Protein AF-A0A1F4KL01-F1 (afdb_monomer_lite)

Foldseek 3Di:
DPPPPPQDADDPVVLVVLVVLLCCLLVLLLVLLVPDPDDPVLSVQLNVLLVQLLVLLQQQLVQVVCVVVVNDDDPVSNVVSVVSNVVSLVSLVVSLVPDPDDPVSSVSNNVSSVSNSVSSSVNSVNVVSVVVVVVVVVVVD

Secondary structure (DSSP, 8-state):
-----------HHHHHHHHHHHHHHHHHHHHHHHHS---HHHHHHHHHHHHHHHHHHHHHHHHHHHHHTT----HHHHHHHHHHHHHHHHHHHHHHHHS---HHHHHHHHHHHHHHHHHHHHHHHHHHHHHHHHHHHHHH-

Sequence (141 aa):
MKSSLSLPNASGAYIAATYVCLGLGALGFLLGLWNAEMQLNEKGYYFTLLAFGLFSAVSLQKCVRDRTEGIPVSGAYYGLCYGAVGLSLLLLTTGLWNATLLLSEKGYYAMSFVLALYSAVTVQKNVRDNKLVSLTRTAEE

pLDDT: mean 92.88, std 10.51, range [41.94, 98.75]

Structure (mmCIF, N/CA/C/O backbone):
data_AF-A0A1F4KL01-F1
#
_entry.id   AF-A0A1F4KL01-F1
#
loop_
_atom_site.group_PDB
_atom_site.id
_atom_site.type_symbol
_atom_site.label_atom_id
_atom_site.label_alt_id
_atom_site.label_comp_id
_atom_site.label_asym_id
_atom_site.label_entity_id
_atom_site.label_seq_id
_atom_site.pdbx_PDB_ins_code
_atom_site.Cartn_x
_atom_site.Cartn_y
_atom_site.Cartn_z
_atom_site.occupancy
_atom_site.B_iso_or_equiv
_atom_site.auth_seq_id
_atom_site.auth_comp_id
_atom_site.auth_asym_id
_atom_site.auth_atom_id
_atom_site.pdbx_PDB_model_num
ATOM 1 N N . MET A 1 1 ? 12.967 -1.560 -40.961 1.00 41.94 1 MET A N 1
ATOM 2 C CA . MET A 1 1 ? 11.593 -1.864 -40.511 1.00 41.94 1 MET A CA 1
ATOM 3 C C . MET A 1 1 ? 11.424 -1.266 -39.115 1.00 41.94 1 MET A C 1
ATOM 5 O O . MET A 1 1 ? 11.817 -1.901 -38.146 1.00 41.94 1 MET A O 1
ATOM 9 N N . LYS A 1 2 ? 10.968 -0.005 -39.004 1.00 47.59 2 LYS A N 1
ATOM 10 C CA . LYS A 1 2 ? 10.591 0.589 -37.708 1.00 47.59 2 LYS A CA 1
ATOM 11 C C . LYS A 1 2 ? 9.320 -0.136 -37.267 1.00 47.59 2 LYS A C 1
ATOM 13 O O . LYS A 1 2 ? 8.237 0.184 -37.739 1.00 47.59 2 LYS A O 1
ATOM 18 N N . SER A 1 3 ? 9.466 -1.181 -36.459 1.00 46.06 3 SER A N 1
ATOM 19 C CA . SER A 1 3 ? 8.331 -1.750 -35.741 1.00 46.06 3 SER A CA 1
ATOM 20 C C . SER A 1 3 ? 7.880 -0.678 -34.758 1.00 46.06 3 SER A C 1
ATOM 22 O O . SER A 1 3 ? 8.516 -0.506 -33.721 1.00 46.06 3 SER A O 1
ATOM 24 N N . SER A 1 4 ? 6.841 0.083 -35.106 1.00 55.59 4 SER A N 1
ATOM 25 C CA . SER A 1 4 ? 6.155 0.986 -34.184 1.00 55.59 4 SER A CA 1
ATOM 26 C C . SER A 1 4 ? 5.490 0.125 -33.112 1.00 55.59 4 SER A C 1
ATOM 28 O O . SER A 1 4 ? 4.324 -0.254 -33.227 1.00 55.59 4 SER A O 1
ATOM 30 N N . LEU A 1 5 ? 6.271 -0.279 -32.112 1.00 60.22 5 LEU A N 1
ATOM 31 C CA . LEU A 1 5 ? 5.772 -0.965 -30.937 1.00 60.22 5 LEU A CA 1
ATOM 32 C C . LEU A 1 5 ? 4.869 0.039 -30.217 1.00 60.22 5 LEU A C 1
ATOM 34 O O . LEU A 1 5 ? 5.354 0.941 -29.538 1.00 60.22 5 LEU A O 1
ATOM 38 N N . SER A 1 6 ? 3.557 -0.064 -30.425 1.00 60.38 6 SER A N 1
ATOM 39 C CA . SER A 1 6 ? 2.578 0.764 -29.731 1.00 60.38 6 SER A CA 1
ATOM 40 C C . SER A 1 6 ? 2.617 0.400 -28.250 1.00 60.38 6 SER A C 1
ATOM 42 O O . SER A 1 6 ? 2.008 -0.585 -27.828 1.00 60.38 6 SER A O 1
ATOM 44 N N . LEU A 1 7 ? 3.386 1.159 -27.469 1.00 64.81 7 LEU A N 1
ATOM 45 C CA . LEU A 1 7 ? 3.418 1.021 -26.020 1.00 64.81 7 LEU A CA 1
ATOM 46 C C . LEU A 1 7 ? 1.995 1.259 -25.488 1.00 64.81 7 LEU A C 1
ATOM 48 O O . LEU A 1 7 ? 1.406 2.299 -25.801 1.00 64.81 7 LEU A O 1
ATOM 52 N N . PRO A 1 8 ? 1.415 0.324 -24.714 1.00 68.56 8 PRO A N 1
ATOM 53 C CA . PRO A 1 8 ? 0.115 0.537 -24.095 1.00 68.56 8 PRO A CA 1
ATOM 54 C C . PRO A 1 8 ? 0.177 1.786 -23.211 1.00 68.56 8 PRO A C 1
ATOM 56 O O . PRO A 1 8 ? 1.001 1.858 -22.303 1.00 68.56 8 PRO A O 1
ATOM 59 N N . ASN A 1 9 ? -0.678 2.772 -23.483 1.00 79.75 9 ASN A N 1
ATOM 60 C CA . ASN A 1 9 ? -0.760 4.004 -22.705 1.00 79.75 9 ASN A CA 1
ATOM 61 C C . ASN A 1 9 ? -2.144 4.109 -22.060 1.00 79.75 9 ASN A C 1
ATOM 63 O O . ASN A 1 9 ? -3.166 3.938 -22.728 1.00 79.75 9 ASN A O 1
ATOM 67 N N . ALA A 1 10 ? -2.176 4.374 -20.757 1.00 87.00 10 ALA A N 1
ATOM 68 C CA . ALA A 1 10 ? -3.420 4.569 -20.036 1.00 87.00 10 ALA A CA 1
ATOM 69 C C . ALA A 1 10 ? -4.065 5.911 -20.415 1.00 87.00 10 ALA A C 1
ATOM 71 O O . ALA A 1 10 ? -3.388 6.921 -20.607 1.00 87.00 10 ALA A O 1
ATOM 72 N N . SER A 1 11 ? -5.397 5.952 -20.482 1.00 91.62 11 SER A N 1
ATOM 73 C CA . SER A 1 11 ? -6.103 7.215 -20.705 1.00 91.62 11 SER A CA 1
ATOM 74 C C . SER A 1 11 ? -5.903 8.168 -19.520 1.00 91.62 11 SER A C 1
ATOM 76 O O . SER A 1 11 ? -5.800 7.740 -18.367 1.00 91.62 11 SER A O 1
ATOM 78 N N . GLY A 1 12 ? -5.914 9.480 -19.780 1.00 92.00 12 GLY A N 1
ATOM 79 C CA . GLY A 1 12 ? -5.828 10.488 -18.715 1.00 92.00 12 GLY A CA 1
ATOM 80 C C . GLY A 1 12 ? -6.921 10.325 -17.651 1.00 92.00 12 GLY A C 1
ATOM 81 O O . GLY A 1 12 ? -6.653 10.483 -16.462 1.00 92.00 12 GLY A O 1
ATOM 82 N N . ALA A 1 13 ? -8.126 9.913 -18.063 1.00 93.94 13 ALA A N 1
ATOM 83 C CA . ALA A 1 13 ? -9.233 9.613 -17.156 1.00 93.94 13 ALA A CA 1
ATOM 84 C C . ALA A 1 13 ? -8.925 8.432 -16.219 1.00 93.94 13 ALA A C 1
ATOM 86 O O . ALA A 1 13 ? -9.184 8.520 -15.021 1.00 93.94 13 ALA A O 1
ATOM 87 N N . TYR A 1 14 ? -8.330 7.350 -16.735 1.00 94.06 14 TYR A N 1
ATOM 88 C CA . TYR A 1 14 ? -7.917 6.214 -15.909 1.00 94.06 14 TYR A CA 1
ATOM 89 C C . TYR A 1 14 ? -6.824 6.612 -14.915 1.00 94.06 14 TYR A C 1
ATOM 91 O O . TYR A 1 14 ? -6.914 6.288 -13.733 1.00 94.06 14 TYR A O 1
ATOM 99 N N . ILE A 1 15 ? -5.817 7.366 -15.368 1.00 95.38 15 ILE A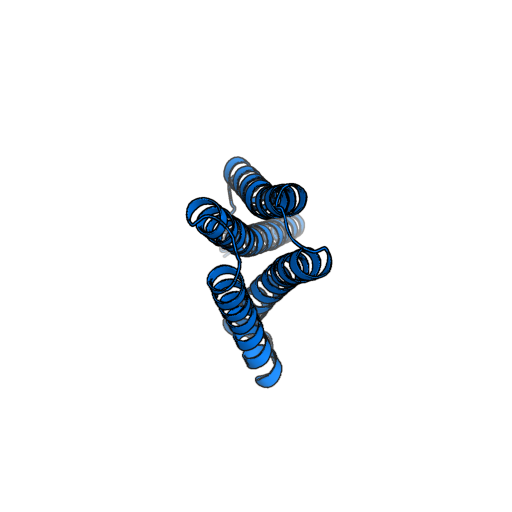 N 1
ATOM 100 C CA . ILE A 1 15 ? -4.742 7.854 -14.497 1.00 95.38 15 ILE A CA 1
ATOM 101 C C . ILE A 1 15 ? -5.336 8.684 -13.352 1.00 95.38 15 ILE A C 1
ATOM 103 O O . ILE A 1 15 ? -5.068 8.388 -12.186 1.00 95.38 15 ILE A O 1
ATOM 107 N N . ALA A 1 16 ? -6.200 9.654 -13.661 1.00 95.88 16 ALA A N 1
ATOM 108 C CA . ALA A 1 16 ? -6.874 10.468 -12.653 1.00 95.88 16 ALA A CA 1
ATOM 109 C C . ALA A 1 16 ? -7.685 9.611 -11.666 1.00 95.88 16 ALA A C 1
ATOM 111 O O . ALA A 1 16 ? -7.533 9.769 -10.454 1.00 95.88 16 ALA A O 1
ATOM 112 N N . ALA A 1 17 ? -8.470 8.651 -12.164 1.00 97.12 17 ALA A N 1
ATOM 113 C CA . ALA A 1 17 ? -9.243 7.740 -11.324 1.00 97.12 17 ALA A CA 1
ATOM 114 C C . ALA A 1 17 ? -8.351 6.949 -10.352 1.00 97.12 17 ALA A C 1
ATOM 116 O O . ALA A 1 17 ? -8.676 6.845 -9.173 1.00 97.12 17 ALA A O 1
ATOM 117 N N . THR A 1 18 ? -7.191 6.455 -10.797 1.00 96.81 18 THR A N 1
ATOM 118 C CA . THR A 1 18 ? -6.279 5.687 -9.927 1.00 96.81 18 THR A CA 1
ATOM 119 C C . THR A 1 18 ? -5.677 6.524 -8.798 1.00 96.81 18 THR A C 1
ATOM 121 O O . THR A 1 18 ? -5.561 6.034 -7.674 1.00 96.81 18 THR A O 1
ATOM 124 N N . TYR A 1 19 ? -5.360 7.798 -9.053 1.00 97.62 19 TYR A N 1
ATOM 125 C CA . TYR A 1 19 ? -4.922 8.725 -8.006 1.00 97.62 19 TYR A CA 1
ATOM 126 C C . TYR A 1 19 ? -6.047 9.058 -7.027 1.00 97.62 19 TYR A C 1
ATOM 128 O O . TYR A 1 19 ? -5.806 9.101 -5.821 1.00 97.62 19 TYR A O 1
ATOM 136 N N . VAL A 1 20 ? -7.276 9.240 -7.521 1.00 98.25 20 VAL A N 1
ATOM 137 C CA . VAL A 1 20 ? -8.453 9.439 -6.665 1.00 98.25 20 VAL A CA 1
ATOM 138 C C . VAL A 1 20 ? -8.682 8.215 -5.781 1.00 98.25 20 VAL A C 1
ATOM 140 O O . VAL A 1 20 ? -8.847 8.374 -4.577 1.00 98.25 20 VAL A O 1
ATOM 143 N N . CYS A 1 21 ? -8.620 6.997 -6.322 1.00 98.25 21 CYS A N 1
ATOM 144 C CA . CYS A 1 21 ? -8.755 5.771 -5.534 1.00 98.25 21 CYS A CA 1
ATOM 145 C C . CYS A 1 21 ? -7.655 5.629 -4.472 1.00 98.25 21 CYS A C 1
ATOM 147 O O . CYS A 1 21 ? -7.958 5.258 -3.338 1.00 98.25 21 CYS A O 1
ATOM 149 N N . LEU A 1 22 ? -6.401 5.971 -4.796 1.00 98.44 22 LEU A N 1
ATOM 150 C CA . LEU A 1 22 ? -5.311 5.993 -3.816 1.00 98.44 22 LEU A CA 1
ATOM 151 C C . LEU A 1 22 ? -5.589 7.008 -2.701 1.00 98.44 22 LEU A C 1
ATOM 153 O O . LEU A 1 22 ? -5.447 6.676 -1.525 1.00 98.44 22 LEU A O 1
ATOM 157 N N . GLY A 1 23 ? -6.022 8.215 -3.071 1.00 98.38 23 GLY A N 1
ATOM 158 C CA . GLY A 1 23 ? -6.416 9.260 -2.132 1.00 98.38 23 GLY A CA 1
ATOM 159 C C . GLY A 1 23 ? -7.565 8.815 -1.231 1.00 98.38 23 GLY A C 1
ATOM 160 O O . GLY A 1 23 ? -7.440 8.896 -0.018 1.00 98.38 23 GLY A O 1
ATOM 161 N N . LEU A 1 24 ? -8.647 8.279 -1.796 1.00 98.44 24 LEU A N 1
ATOM 162 C CA . LEU A 1 24 ? -9.803 7.792 -1.039 1.00 98.44 24 LEU A CA 1
ATOM 163 C C . LEU A 1 24 ? -9.443 6.628 -0.110 1.00 98.44 24 LEU A C 1
ATOM 165 O O . LEU A 1 24 ? -9.891 6.612 1.032 1.00 98.44 24 LEU A O 1
ATOM 169 N N . GLY A 1 25 ? -8.616 5.682 -0.560 1.00 98.44 25 GLY A N 1
ATOM 170 C CA . GLY A 1 25 ? -8.151 4.578 0.279 1.00 98.44 25 GLY A CA 1
ATOM 171 C C . GLY A 1 25 ? -7.287 5.066 1.441 1.00 98.44 25 GLY A C 1
ATOM 172 O O . GLY A 1 25 ? -7.586 4.783 2.598 1.00 98.44 25 GLY A O 1
ATOM 173 N N . ALA A 1 26 ? -6.242 5.845 1.154 1.00 98.50 26 ALA A N 1
ATOM 174 C CA . ALA A 1 26 ? -5.306 6.305 2.176 1.00 98.50 26 ALA A CA 1
ATOM 175 C C . ALA A 1 26 ? -5.928 7.356 3.107 1.00 98.50 26 ALA A C 1
ATOM 177 O O . ALA A 1 26 ? -5.905 7.190 4.323 1.00 98.50 26 ALA A O 1
ATOM 178 N N . LEU A 1 27 ? -6.519 8.421 2.558 1.00 98.38 27 LEU A N 1
ATOM 179 C CA . LEU A 1 27 ? -7.152 9.471 3.359 1.00 98.38 27 LEU A CA 1
ATOM 180 C C . LEU A 1 27 ? -8.387 8.944 4.080 1.00 98.38 27 LEU A C 1
ATOM 182 O O . LEU A 1 27 ? -8.587 9.294 5.234 1.00 98.38 27 LEU A O 1
ATOM 186 N N . GLY A 1 28 ? -9.175 8.066 3.454 1.00 98.19 28 GLY A N 1
ATOM 187 C CA . GLY A 1 28 ? -10.290 7.403 4.124 1.00 98.19 28 GLY A CA 1
ATOM 188 C C . GLY A 1 28 ? -9.818 6.623 5.351 1.00 98.19 28 GLY A C 1
ATOM 189 O O . GLY A 1 28 ? -10.342 6.831 6.447 1.00 98.19 28 GLY A O 1
ATOM 190 N N . PHE A 1 29 ? -8.779 5.799 5.205 1.00 98.44 29 PHE A N 1
ATOM 191 C CA . PHE A 1 29 ? -8.191 5.068 6.328 1.00 98.44 29 PHE A CA 1
ATOM 192 C C . PHE A 1 29 ? -7.735 6.021 7.449 1.00 98.44 29 PHE A C 1
ATOM 194 O O . PHE A 1 29 ? -8.064 5.810 8.615 1.00 98.44 29 PHE A O 1
ATOM 201 N N . LEU A 1 30 ? -7.032 7.106 7.101 1.00 98.31 30 LEU A N 1
ATOM 202 C CA . LEU A 1 30 ? -6.539 8.099 8.065 1.00 98.31 30 LEU A CA 1
ATOM 203 C C . LEU A 1 30 ? -7.663 8.884 8.755 1.00 98.31 30 LEU A C 1
ATOM 205 O O . LEU A 1 30 ? -7.571 9.141 9.952 1.00 98.31 30 LEU A O 1
ATOM 209 N N . LEU A 1 31 ? -8.725 9.243 8.032 1.00 98.00 31 LEU A N 1
ATOM 210 C CA . LEU A 1 31 ? -9.900 9.913 8.595 1.00 98.00 31 LEU A CA 1
ATOM 211 C C . LEU A 1 31 ? -10.650 9.003 9.569 1.00 98.00 31 LEU A C 1
ATOM 213 O O . LEU A 1 31 ? -11.053 9.459 10.637 1.00 98.00 31 LEU A O 1
ATOM 217 N N . GLY A 1 32 ? -10.776 7.712 9.240 1.00 96.12 32 GLY A N 1
ATOM 218 C CA . GLY A 1 32 ? -11.297 6.718 10.177 1.00 96.12 32 GLY A CA 1
ATOM 219 C C . GLY A 1 32 ? -10.471 6.701 11.459 1.00 96.12 32 GLY A C 1
ATOM 220 O O . GLY A 1 32 ? -11.020 6.795 12.554 1.00 96.12 32 GLY A O 1
ATOM 221 N N . LEU A 1 33 ? -9.144 6.680 11.316 1.00 96.31 33 LEU A N 1
ATOM 222 C CA . LEU A 1 33 ? -8.211 6.627 12.439 1.00 96.31 33 LEU A CA 1
ATOM 223 C C . LEU A 1 33 ? -8.255 7.884 13.308 1.00 96.31 33 LEU A C 1
ATOM 225 O O . LEU A 1 33 ? -8.176 7.811 14.536 1.00 96.31 33 LEU A O 1
ATOM 229 N N . TRP A 1 34 ? -8.413 9.044 12.674 1.00 95.94 34 TRP A N 1
ATOM 230 C CA . TRP A 1 34 ? -8.621 10.308 13.364 1.00 95.94 34 TRP A CA 1
ATOM 231 C C . TRP A 1 34 ? -9.877 10.251 14.238 1.00 95.94 34 TRP A C 1
ATOM 233 O O . TRP A 1 34 ? -9.802 10.583 15.421 1.00 95.94 34 TRP A O 1
ATOM 243 N N . ASN A 1 35 ? -10.984 9.745 13.688 1.00 94.19 35 ASN A N 1
ATOM 244 C CA . ASN A 1 35 ? -12.286 9.706 14.352 1.00 94.19 35 ASN A CA 1
ATOM 245 C C . ASN A 1 35 ? -12.456 8.567 15.373 1.00 94.19 35 ASN A C 1
ATOM 247 O O . ASN A 1 35 ? -13.272 8.686 16.278 1.00 94.19 35 ASN A O 1
ATOM 251 N N . ALA A 1 36 ? -11.717 7.464 15.243 1.00 93.25 36 ALA A N 1
ATOM 252 C CA . ALA A 1 36 ? -11.907 6.298 16.099 1.00 93.25 36 ALA A CA 1
ATOM 253 C C . ALA A 1 36 ? -11.552 6.573 17.570 1.00 93.25 36 ALA A C 1
ATOM 255 O O . ALA A 1 36 ? -10.526 7.195 17.876 1.00 93.25 36 ALA A O 1
ATOM 256 N N . GLU A 1 37 ? -12.364 6.039 18.482 1.00 92.75 37 GLU A N 1
ATOM 257 C CA . GLU A 1 37 ? -12.096 6.022 19.922 1.00 92.75 37 GLU A CA 1
ATOM 258 C C . GLU A 1 37 ? -11.072 4.927 20.252 1.00 92.75 37 GLU A C 1
ATOM 260 O O . GLU A 1 37 ? -11.397 3.828 20.688 1.00 92.75 37 GLU A O 1
ATOM 265 N N . MET A 1 38 ? -9.802 5.227 19.985 1.00 93.94 38 MET A N 1
ATOM 266 C CA . MET A 1 38 ? -8.659 4.351 20.246 1.00 93.94 38 MET A CA 1
ATOM 267 C C . MET A 1 38 ? -7.561 5.106 20.981 1.00 93.94 38 MET A C 1
ATOM 269 O O . MET A 1 38 ? -7.406 6.322 20.814 1.00 93.94 38 MET A O 1
ATOM 273 N N . GLN A 1 39 ? -6.732 4.371 21.720 1.00 94.88 39 GLN A N 1
ATOM 274 C CA . GLN A 1 39 ? -5.507 4.933 22.274 1.00 94.88 39 GLN A CA 1
ATOM 275 C C . GLN A 1 39 ? -4.545 5.379 21.159 1.00 94.88 39 GLN A C 1
ATOM 277 O O . GLN A 1 39 ? -4.532 4.847 20.047 1.00 94.88 39 GLN A O 1
ATOM 282 N N . LEU A 1 40 ? -3.703 6.375 21.449 1.00 94.62 40 LEU A N 1
ATOM 283 C CA . LEU A 1 40 ? -2.812 6.967 20.446 1.00 94.62 40 LEU A CA 1
ATOM 284 C C . LEU A 1 40 ? -1.791 5.964 19.879 1.00 94.62 40 LEU A C 1
ATOM 286 O O . LEU A 1 40 ? -1.455 6.024 18.699 1.00 94.62 40 LEU A O 1
ATOM 290 N N . ASN A 1 41 ? -1.318 5.027 20.700 1.00 95.50 41 ASN A N 1
ATOM 291 C CA . ASN A 1 41 ? -0.444 3.926 20.284 1.00 95.50 41 ASN A CA 1
ATOM 292 C C . ASN A 1 41 ? -1.143 2.962 19.305 1.00 95.50 41 ASN A C 1
ATOM 294 O O . ASN A 1 41 ? -0.519 2.542 18.333 1.00 95.50 41 ASN A O 1
ATOM 298 N N . GLU A 1 42 ? -2.426 2.653 19.509 1.00 95.06 42 GLU A N 1
ATOM 299 C CA . GLU A 1 42 ? -3.223 1.832 18.588 1.00 95.06 42 GLU A CA 1
ATOM 300 C C . GLU A 1 42 ? -3.422 2.545 17.247 1.00 95.06 42 GLU A C 1
ATOM 302 O O . GLU A 1 42 ? -3.211 1.953 16.187 1.00 95.06 42 GLU A O 1
ATOM 307 N N . LYS A 1 43 ? -3.717 3.851 17.272 1.00 96.69 43 LYS A N 1
ATOM 308 C CA . LYS A 1 43 ? -3.741 4.670 16.049 1.00 96.69 43 LYS A CA 1
ATOM 309 C C . LYS A 1 43 ? -2.380 4.641 15.347 1.00 96.69 43 LYS A C 1
ATOM 311 O O . LYS A 1 43 ? -2.299 4.394 14.147 1.00 96.69 43 LYS A O 1
ATOM 316 N N . GLY A 1 44 ? -1.291 4.815 16.093 1.00 97.50 44 GLY A N 1
ATOM 317 C CA . GLY A 1 44 ? 0.070 4.725 15.559 1.00 97.50 44 GLY A CA 1
ATOM 318 C C . GLY A 1 44 ? 0.372 3.374 14.900 1.00 97.50 44 GLY A C 1
ATOM 319 O O . GLY A 1 44 ? 0.991 3.335 13.833 1.00 97.50 44 GLY A O 1
ATOM 320 N N . TYR A 1 45 ? -0.114 2.276 15.480 1.00 97.81 45 TYR A N 1
ATOM 321 C CA . TYR A 1 45 ? 0.012 0.931 14.920 1.00 97.81 45 TYR A CA 1
ATOM 322 C C . TYR A 1 45 ? -0.657 0.822 13.543 1.00 97.81 45 TYR A C 1
ATOM 324 O O . TYR A 1 45 ? 0.009 0.478 12.566 1.00 97.81 45 TYR A O 1
ATOM 332 N N . TYR A 1 46 ? -1.934 1.192 13.421 1.00 98.19 46 TYR A N 1
ATOM 333 C CA . TYR A 1 46 ? -2.654 1.118 12.143 1.00 98.19 46 TYR A CA 1
ATOM 334 C C . TYR A 1 46 ? -2.103 2.075 11.084 1.00 98.19 46 TYR A C 1
ATOM 336 O O . TYR A 1 46 ? -2.012 1.710 9.912 1.00 98.19 46 TYR A O 1
ATOM 344 N N . PHE A 1 47 ? -1.686 3.278 11.486 1.00 98.38 47 PHE A N 1
ATOM 345 C CA . PHE A 1 47 ? -0.992 4.210 10.598 1.00 98.38 47 PHE A CA 1
ATOM 346 C C . PHE A 1 47 ? 0.294 3.593 10.035 1.00 98.38 47 PHE A C 1
ATOM 348 O O . PHE A 1 47 ? 0.535 3.630 8.826 1.00 98.38 47 PHE A O 1
ATOM 355 N N . THR A 1 48 ? 1.098 2.981 10.907 1.00 98.50 48 THR A N 1
ATOM 356 C CA . THR A 1 48 ? 2.345 2.318 10.512 1.00 98.50 48 THR A CA 1
ATOM 357 C C . THR A 1 48 ? 2.065 1.165 9.558 1.00 98.50 48 THR A C 1
ATOM 359 O O . THR A 1 48 ? 2.772 1.022 8.563 1.00 98.50 48 THR A O 1
ATOM 362 N N . LEU A 1 49 ? 1.008 0.383 9.799 1.00 98.50 49 LEU A N 1
ATOM 363 C CA . LEU A 1 49 ? 0.593 -0.673 8.878 1.00 98.50 49 LEU A CA 1
ATOM 364 C C . LEU A 1 49 ? 0.203 -0.127 7.507 1.00 98.50 49 LEU A C 1
ATOM 366 O O . LEU A 1 49 ? 0.621 -0.709 6.509 1.00 98.50 49 LEU A O 1
ATOM 370 N N . LEU A 1 50 ? -0.545 0.981 7.430 1.00 98.75 50 LEU A N 1
ATOM 371 C CA . LEU A 1 50 ? -0.886 1.622 6.155 1.00 98.75 50 LEU A CA 1
ATOM 372 C C . LEU A 1 50 ? 0.377 2.031 5.389 1.00 98.75 50 LEU A C 1
ATOM 374 O O . LEU A 1 50 ? 0.544 1.659 4.227 1.00 98.75 50 LEU A O 1
ATOM 378 N N . ALA A 1 51 ? 1.289 2.751 6.044 1.00 98.62 51 ALA A N 1
ATOM 379 C CA . ALA A 1 51 ? 2.534 3.202 5.426 1.00 98.62 51 ALA A CA 1
ATOM 380 C C . ALA A 1 51 ? 3.420 2.022 4.982 1.00 98.62 51 ALA A C 1
ATOM 382 O O . ALA A 1 51 ? 3.915 1.995 3.852 1.00 98.62 51 ALA A O 1
ATOM 383 N N . PHE A 1 52 ? 3.577 1.019 5.847 1.00 98.69 52 PHE A N 1
ATOM 384 C CA . PHE A 1 52 ? 4.360 -0.182 5.571 1.00 98.69 52 PHE A CA 1
ATOM 385 C C . PHE A 1 52 ? 3.743 -1.036 4.456 1.00 98.69 52 PHE A C 1
ATOM 387 O O . PHE A 1 52 ? 4.457 -1.514 3.571 1.00 98.69 52 PHE A O 1
ATOM 394 N N . GLY A 1 53 ? 2.418 -1.188 4.446 1.00 98.50 53 GLY A N 1
ATOM 395 C CA . GLY A 1 53 ? 1.674 -1.873 3.393 1.00 98.50 53 GLY A CA 1
ATOM 396 C C . GLY A 1 53 ? 1.869 -1.198 2.036 1.00 98.50 53 GLY A C 1
ATOM 397 O O . GLY A 1 53 ? 2.237 -1.858 1.068 1.00 98.50 53 GLY A O 1
ATOM 398 N N . LEU A 1 54 ? 1.705 0.128 1.966 1.00 98.62 54 LEU A N 1
ATOM 399 C CA . LEU A 1 54 ? 1.906 0.897 0.732 1.00 98.62 54 LEU A CA 1
ATOM 400 C C . LEU A 1 54 ? 3.337 0.753 0.203 1.00 98.62 54 LEU A C 1
ATOM 402 O O . LEU A 1 54 ? 3.543 0.452 -0.975 1.00 98.62 54 LEU A O 1
ATOM 406 N N . PHE A 1 55 ? 4.328 0.918 1.082 1.00 98.31 55 PHE A N 1
ATOM 407 C CA . PHE A 1 55 ? 5.736 0.767 0.728 1.00 98.31 55 PHE A CA 1
ATOM 408 C C . PHE A 1 55 ? 6.051 -0.645 0.216 1.00 98.31 55 PHE A C 1
ATOM 410 O O . PHE A 1 55 ? 6.686 -0.806 -0.833 1.00 98.31 55 PHE A O 1
ATOM 417 N N . SER A 1 56 ? 5.602 -1.672 0.938 1.00 98.19 56 SER A N 1
ATOM 418 C CA . SER A 1 56 ? 5.887 -3.067 0.602 1.00 98.19 56 SER A CA 1
ATOM 419 C C . SER A 1 56 ? 5.179 -3.512 -0.678 1.00 98.19 56 SER A C 1
ATOM 421 O O . SER A 1 56 ? 5.812 -4.162 -1.507 1.00 98.19 56 SER A O 1
ATOM 423 N N . ALA A 1 57 ? 3.929 -3.100 -0.909 1.00 98.19 57 ALA A N 1
ATOM 424 C CA . ALA A 1 57 ? 3.180 -3.426 -2.125 1.00 98.19 57 ALA A CA 1
ATOM 425 C C . ALA A 1 57 ? 3.845 -2.843 -3.382 1.00 98.19 57 ALA A C 1
ATOM 427 O O . ALA A 1 57 ? 4.032 -3.541 -4.382 1.00 98.19 57 ALA A O 1
ATOM 428 N N . VAL A 1 58 ? 4.271 -1.579 -3.314 1.00 97.94 58 VAL A N 1
ATOM 429 C CA . VAL A 1 58 ? 5.019 -0.919 -4.393 1.00 97.94 58 VAL A CA 1
ATOM 430 C C . VAL A 1 58 ? 6.375 -1.590 -4.621 1.00 97.94 58 VAL A C 1
ATOM 432 O O . VAL A 1 58 ? 6.748 -1.854 -5.767 1.00 97.94 58 VAL A O 1
ATOM 435 N N . SER A 1 59 ? 7.102 -1.891 -3.543 1.00 97.44 59 SER A N 1
ATOM 436 C CA . SER A 1 59 ? 8.411 -2.552 -3.617 1.00 97.44 59 SER A CA 1
ATOM 437 C C . SER A 1 59 ? 8.298 -3.940 -4.242 1.00 97.44 59 SER A C 1
ATOM 439 O O . SER A 1 59 ? 9.054 -4.275 -5.152 1.00 97.44 59 SER A O 1
ATOM 441 N N . LEU A 1 60 ? 7.297 -4.719 -3.828 1.00 97.81 60 LEU A N 1
ATOM 442 C CA . LEU A 1 60 ? 7.013 -6.034 -4.382 1.00 97.81 60 LEU A CA 1
ATOM 443 C C . LEU A 1 60 ? 6.690 -5.958 -5.875 1.00 97.81 60 LEU A C 1
ATOM 445 O O . LEU A 1 60 ? 7.271 -6.706 -6.662 1.00 97.81 60 LEU A O 1
ATOM 449 N N . GLN A 1 61 ? 5.814 -5.033 -6.276 1.00 96.81 61 GLN A N 1
ATOM 450 C CA . GLN A 1 61 ? 5.486 -4.838 -7.686 1.00 96.81 61 GLN A CA 1
ATOM 451 C C . GLN A 1 61 ? 6.737 -4.523 -8.513 1.00 96.81 61 GLN A C 1
ATOM 453 O O . GLN A 1 61 ? 6.884 -5.053 -9.618 1.00 96.81 61 GLN A O 1
ATOM 458 N N . LYS A 1 62 ? 7.629 -3.673 -7.991 1.00 95.62 62 LYS A N 1
ATOM 459 C CA . LYS A 1 62 ? 8.891 -3.345 -8.655 1.00 95.62 62 LYS A CA 1
ATOM 460 C C . LYS A 1 62 ? 9.785 -4.578 -8.772 1.00 95.62 62 LYS A C 1
ATOM 462 O O . LYS A 1 62 ? 10.212 -4.894 -9.871 1.00 95.62 62 LYS A O 1
ATOM 467 N N . CYS A 1 63 ? 9.981 -5.333 -7.695 1.00 96.12 63 CYS A N 1
ATOM 468 C CA . CYS A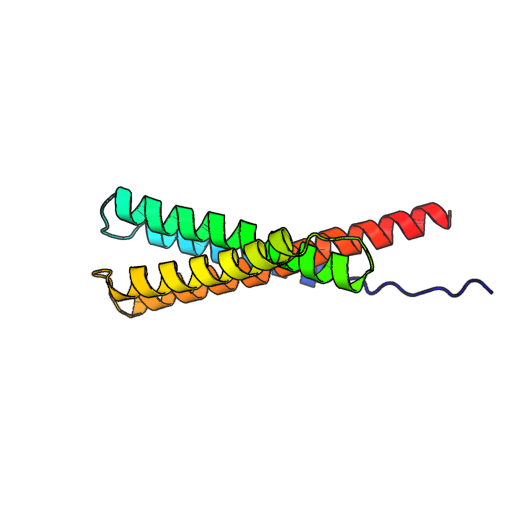 1 63 ? 10.794 -6.552 -7.702 1.00 96.12 63 CYS A CA 1
ATOM 469 C C . CYS A 1 63 ? 10.295 -7.622 -8.676 1.00 96.12 63 CYS A C 1
ATOM 471 O O . CYS A 1 63 ? 11.093 -8.218 -9.399 1.00 96.12 63 CYS A O 1
ATOM 473 N N . VAL A 1 64 ? 8.986 -7.891 -8.680 1.00 96.31 64 VAL A N 1
ATOM 474 C CA . VAL A 1 64 ? 8.371 -8.869 -9.592 1.00 96.31 64 VAL A CA 1
ATOM 475 C C . VAL A 1 64 ? 8.574 -8.425 -11.035 1.00 96.31 64 VAL A C 1
ATOM 477 O O . VAL A 1 64 ? 9.029 -9.215 -11.857 1.00 96.31 64 VAL A O 1
ATOM 480 N N . ARG A 1 65 ? 8.305 -7.148 -11.322 1.00 95.12 65 ARG A N 1
ATOM 481 C CA . ARG A 1 65 ? 8.514 -6.558 -12.645 1.00 95.12 65 ARG A CA 1
ATOM 482 C C . ARG A 1 65 ? 9.970 -6.669 -13.094 1.00 95.12 65 ARG A C 1
ATOM 484 O O . ARG A 1 65 ? 10.225 -7.165 -14.184 1.00 95.12 65 ARG A O 1
ATOM 491 N N . ASP A 1 66 ? 10.905 -6.225 -12.260 1.00 95.19 66 ASP A N 1
ATOM 492 C CA . ASP A 1 66 ? 12.335 -6.213 -12.570 1.00 95.19 66 ASP A CA 1
ATOM 493 C C . ASP A 1 66 ? 12.799 -7.624 -12.955 1.00 95.19 66 ASP A C 1
ATOM 495 O O . ASP A 1 66 ? 13.440 -7.798 -13.986 1.00 95.19 66 ASP A O 1
ATOM 499 N N . ARG A 1 67 ? 12.349 -8.657 -12.229 1.00 94.06 67 ARG A N 1
ATOM 500 C CA . ARG A 1 67 ? 12.607 -10.056 -12.602 1.00 94.06 67 ARG A CA 1
ATOM 501 C C . ARG A 1 67 ? 11.997 -10.459 -13.941 1.00 94.06 67 ARG A C 1
ATOM 503 O O . ARG A 1 67 ? 12.666 -11.139 -14.712 1.00 94.06 67 ARG A O 1
ATOM 510 N N . THR A 1 68 ? 10.754 -10.065 -14.223 1.00 93.00 68 THR A N 1
ATOM 511 C CA . THR A 1 68 ? 10.108 -10.374 -15.514 1.00 93.00 68 THR A CA 1
ATOM 512 C C . THR A 1 68 ? 10.763 -9.656 -16.694 1.00 93.00 68 THR A C 1
ATOM 514 O O . THR A 1 68 ? 10.740 -10.173 -17.804 1.00 93.00 68 THR A O 1
ATOM 517 N N . GLU A 1 69 ? 11.377 -8.496 -16.455 1.00 92.56 69 GLU A N 1
ATOM 518 C CA . GLU A 1 69 ? 12.127 -7.720 -17.450 1.00 92.56 69 GLU A CA 1
ATOM 519 C C . GLU A 1 69 ? 13.617 -8.131 -17.522 1.00 92.56 69 GLU A C 1
ATOM 521 O O . GLU A 1 69 ? 14.383 -7.534 -18.273 1.00 92.56 69 GLU A O 1
ATOM 526 N N . GLY A 1 70 ? 14.054 -9.140 -16.754 1.00 93.25 70 GLY A N 1
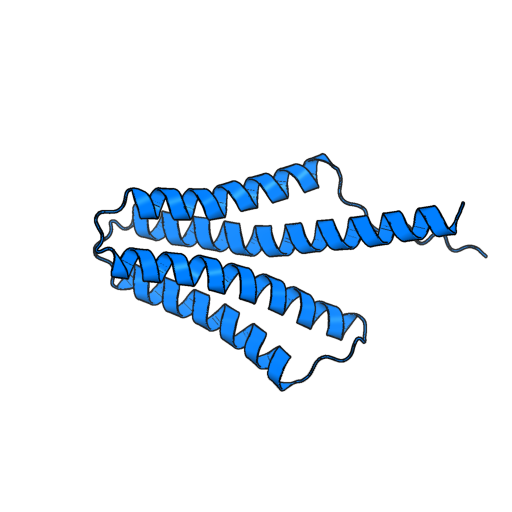ATOM 527 C CA . GLY A 1 70 ? 15.441 -9.625 -16.747 1.00 93.25 70 GLY A CA 1
ATOM 528 C C . GLY A 1 70 ? 16.436 -8.747 -15.973 1.00 93.25 70 GLY A C 1
ATOM 529 O O . GLY A 1 70 ? 17.643 -8.975 -16.045 1.00 93.25 70 GLY A O 1
ATOM 530 N N . ILE A 1 71 ? 15.956 -7.763 -15.210 1.00 95.25 71 ILE A N 1
ATOM 531 C CA . ILE A 1 71 ? 16.773 -6.924 -14.328 1.00 95.25 71 ILE A CA 1
ATOM 532 C C . ILE A 1 71 ? 17.124 -7.737 -13.066 1.00 95.25 71 ILE A C 1
ATOM 534 O O . ILE A 1 71 ? 16.234 -8.321 -12.436 1.00 95.25 71 ILE A O 1
ATOM 538 N N . PRO A 1 72 ? 18.406 -7.800 -12.659 1.00 93.88 72 PRO A N 1
ATOM 539 C CA . PRO A 1 72 ? 18.824 -8.623 -11.531 1.00 93.88 72 PRO A CA 1
ATOM 540 C C . PRO A 1 72 ? 18.221 -8.132 -10.206 1.00 93.88 72 PRO A C 1
ATOM 542 O O . PRO A 1 72 ? 18.440 -7.000 -9.781 1.00 93.88 72 PRO A O 1
ATOM 545 N N . VAL A 1 73 ? 17.510 -9.028 -9.512 1.00 95.62 73 VAL A N 1
ATOM 546 C CA . VAL A 1 73 ? 16.949 -8.803 -8.169 1.00 95.62 73 VAL A CA 1
ATOM 547 C C . VAL A 1 73 ? 17.369 -9.940 -7.242 1.00 95.62 73 VAL A C 1
ATOM 549 O O . VAL A 1 73 ? 17.034 -11.105 -7.486 1.00 95.62 73 VAL A O 1
ATOM 552 N N . SER A 1 74 ? 18.041 -9.599 -6.138 1.00 96.25 74 SER A N 1
ATOM 553 C CA . SER A 1 74 ? 18.465 -10.569 -5.120 1.00 96.25 74 SER A CA 1
ATOM 554 C C . SER A 1 74 ? 17.298 -11.432 -4.621 1.00 96.25 74 SER A C 1
ATOM 556 O O . SER A 1 74 ? 16.209 -10.928 -4.334 1.00 96.25 74 SER A O 1
ATOM 558 N N . GLY A 1 75 ? 17.540 -12.741 -4.480 1.00 94.75 75 GLY A N 1
ATOM 559 C CA . GLY A 1 75 ? 16.585 -13.694 -3.903 1.00 94.75 75 GLY A CA 1
ATOM 560 C C . GLY A 1 75 ? 16.090 -13.284 -2.520 1.00 94.75 75 GLY A C 1
ATOM 561 O O . GLY A 1 75 ? 14.889 -13.333 -2.263 1.00 94.75 75 GLY A O 1
ATOM 562 N N . ALA A 1 76 ? 16.998 -12.795 -1.673 1.00 96.25 76 ALA A N 1
ATOM 563 C CA . ALA A 1 76 ? 16.667 -12.343 -0.327 1.00 96.25 76 ALA A CA 1
ATOM 564 C C . ALA A 1 76 ? 15.703 -11.146 -0.349 1.00 96.25 76 ALA A C 1
ATOM 566 O O . ALA A 1 76 ? 14.683 -11.165 0.334 1.00 96.25 76 ALA A O 1
ATOM 567 N N . TYR A 1 77 ? 15.970 -10.133 -1.180 1.00 95.75 77 TYR A N 1
ATOM 568 C CA . TYR A 1 77 ? 15.108 -8.949 -1.269 1.00 95.75 77 TYR A CA 1
ATOM 569 C C . TYR A 1 77 ? 13.724 -9.270 -1.850 1.00 95.75 77 TYR A C 1
ATOM 571 O O . TYR A 1 77 ? 12.712 -8.772 -1.357 1.00 95.75 77 TYR A O 1
ATOM 579 N N . TYR A 1 78 ? 13.665 -10.157 -2.847 1.00 95.44 78 TYR A N 1
ATOM 580 C CA . TYR A 1 78 ? 12.403 -10.659 -3.390 1.00 95.44 78 TYR A CA 1
ATOM 581 C C . TYR A 1 78 ? 11.554 -11.346 -2.310 1.00 95.44 78 TYR A C 1
ATOM 583 O O . TYR A 1 78 ? 10.376 -11.023 -2.157 1.00 95.44 78 TYR A O 1
ATOM 591 N N . GLY A 1 79 ? 12.167 -12.232 -1.515 1.00 97.19 79 GLY A N 1
ATOM 592 C CA . GLY A 1 79 ? 11.509 -12.876 -0.376 1.00 97.19 79 GLY A CA 1
ATOM 593 C C . GLY A 1 79 ? 11.039 -11.875 0.682 1.00 97.19 79 GLY A C 1
ATOM 594 O O . GLY A 1 79 ? 9.902 -11.963 1.140 1.00 97.19 79 GLY A O 1
ATOM 595 N N . LEU A 1 80 ? 11.865 -10.874 1.010 1.00 97.56 80 LEU A N 1
ATOM 596 C CA . LEU A 1 80 ? 11.508 -9.813 1.957 1.00 97.56 80 LEU A CA 1
ATOM 597 C C . LEU A 1 80 ? 10.307 -8.988 1.490 1.00 97.56 80 LEU A C 1
ATOM 599 O O . LEU A 1 80 ? 9.453 -8.663 2.305 1.00 97.56 80 LEU A O 1
ATOM 603 N N . CYS A 1 81 ? 10.203 -8.674 0.198 1.00 97.50 81 CYS A N 1
ATOM 604 C CA . CYS A 1 81 ? 9.067 -7.922 -0.335 1.00 97.50 81 CYS A CA 1
ATOM 605 C C . CYS A 1 81 ? 7.748 -8.703 -0.215 1.00 97.50 81 CYS A C 1
ATOM 607 O O . CYS A 1 81 ? 6.747 -8.139 0.223 1.00 97.50 81 CYS A O 1
ATOM 609 N N . TYR A 1 82 ? 7.749 -10.001 -0.543 1.00 97.56 82 TYR A N 1
ATOM 610 C CA . TYR A 1 82 ? 6.579 -10.864 -0.327 1.00 97.56 82 TYR A CA 1
ATOM 611 C C . TYR A 1 82 ? 6.232 -10.988 1.158 1.00 97.56 82 TYR A C 1
ATOM 613 O O . TYR A 1 82 ? 5.072 -10.821 1.536 1.00 97.56 82 TYR A O 1
ATOM 621 N N . GLY A 1 83 ? 7.241 -11.234 1.998 1.00 98.25 83 GLY A N 1
ATOM 622 C CA . GLY A 1 83 ? 7.074 -11.334 3.444 1.00 98.25 83 GLY A CA 1
ATOM 623 C C . GLY A 1 83 ? 6.517 -10.051 4.057 1.00 98.25 83 GLY A C 1
ATOM 624 O O . GLY A 1 83 ? 5.609 -10.121 4.873 1.00 98.25 83 GLY A O 1
ATOM 625 N N . ALA A 1 84 ? 6.990 -8.882 3.623 1.00 98.38 84 ALA A N 1
ATOM 626 C CA . ALA A 1 84 ? 6.523 -7.584 4.100 1.00 98.38 84 ALA A CA 1
ATOM 627 C C . ALA A 1 84 ? 5.050 -7.321 3.751 1.00 98.38 84 ALA A C 1
ATOM 629 O O . ALA A 1 84 ? 4.280 -6.934 4.631 1.00 98.38 84 ALA A O 1
ATOM 630 N N . VAL A 1 85 ? 4.633 -7.589 2.507 1.00 98.25 85 VAL A N 1
ATOM 631 C CA . VAL A 1 85 ? 3.217 -7.458 2.120 1.00 98.25 85 VAL A CA 1
ATOM 632 C C . VAL A 1 85 ? 2.358 -8.419 2.941 1.00 98.25 85 VAL A C 1
ATOM 634 O O . VAL A 1 85 ? 1.377 -7.988 3.549 1.00 98.25 85 VAL A O 1
ATOM 637 N N . GLY A 1 86 ? 2.759 -9.692 3.036 1.00 98.31 86 GLY A N 1
ATOM 638 C CA . GLY A 1 86 ? 2.053 -10.693 3.839 1.00 98.31 86 GLY A CA 1
ATOM 639 C C . GLY A 1 86 ? 1.950 -10.301 5.314 1.00 98.31 86 GLY A C 1
ATOM 640 O O . GLY A 1 86 ? 0.870 -10.368 5.895 1.00 98.31 86 GLY A O 1
ATOM 641 N N . LEU A 1 87 ? 3.041 -9.811 5.905 1.00 98.56 87 LEU A N 1
ATOM 642 C CA . LEU A 1 87 ? 3.079 -9.360 7.293 1.00 98.56 87 LEU A CA 1
ATOM 643 C C . LEU A 1 87 ? 2.162 -8.156 7.523 1.00 98.56 87 LEU A C 1
ATOM 645 O O . LEU A 1 87 ? 1.460 -8.126 8.527 1.00 98.56 87 LEU A O 1
ATOM 649 N N . SER A 1 88 ? 2.117 -7.197 6.592 1.00 98.38 88 SER A N 1
ATOM 650 C CA . SER A 1 88 ? 1.221 -6.038 6.704 1.00 98.38 88 SER A CA 1
ATOM 651 C C . SER A 1 88 ? -0.257 -6.451 6.726 1.00 98.38 88 SER A C 1
ATOM 653 O O . SER A 1 88 ? -1.021 -5.951 7.550 1.00 98.38 88 SER A O 1
ATOM 655 N N . LEU A 1 89 ? -0.641 -7.423 5.890 1.00 98.38 89 LEU A N 1
ATOM 656 C CA . LEU A 1 89 ? -2.001 -7.962 5.826 1.00 98.38 89 LEU A CA 1
ATOM 657 C C . LEU A 1 89 ? -2.349 -8.788 7.067 1.00 98.38 89 LEU A C 1
ATOM 659 O O . LEU A 1 89 ? -3.440 -8.639 7.620 1.00 98.38 89 LEU A O 1
ATOM 663 N N . LEU A 1 90 ? -1.422 -9.637 7.518 1.00 98.50 90 LEU A N 1
ATOM 664 C CA . LEU A 1 90 ? -1.594 -10.442 8.726 1.00 98.50 90 LEU A CA 1
ATOM 665 C C . LEU A 1 90 ? -1.767 -9.550 9.951 1.00 98.50 90 LEU A C 1
ATOM 667 O O . LEU A 1 90 ? -2.747 -9.702 10.675 1.00 98.50 90 LEU A O 1
ATOM 671 N N . LEU A 1 91 ? -0.864 -8.586 10.145 1.00 98.38 91 LEU A N 1
ATOM 672 C CA . LEU A 1 91 ? -0.927 -7.660 11.268 1.00 98.38 91 LEU A CA 1
ATOM 673 C C . LEU A 1 91 ? -2.220 -6.844 11.235 1.00 98.38 91 LEU A C 1
ATOM 675 O O . LEU A 1 91 ? -2.926 -6.828 12.238 1.00 98.38 91 LEU A O 1
ATOM 679 N N . LEU A 1 92 ? -2.605 -6.277 10.084 1.00 98.38 92 LEU A N 1
ATOM 680 C CA . LEU A 1 92 ? -3.875 -5.552 9.964 1.00 98.38 92 LEU A CA 1
ATOM 681 C C . LEU A 1 92 ? -5.062 -6.433 10.358 1.00 98.38 92 LEU A C 1
ATOM 683 O O . LEU A 1 92 ? -5.903 -6.012 11.148 1.00 98.38 92 LEU A O 1
ATOM 687 N N . THR A 1 93 ? -5.108 -7.664 9.847 1.00 98.00 93 THR A N 1
ATOM 688 C CA . THR A 1 93 ? -6.188 -8.612 10.145 1.00 98.00 93 THR A CA 1
ATOM 689 C C . THR A 1 93 ? -6.239 -8.931 11.636 1.00 98.00 93 THR A C 1
ATOM 691 O O . THR A 1 93 ? -7.302 -8.835 12.242 1.00 98.00 93 THR A O 1
ATOM 694 N N . THR A 1 94 ? -5.098 -9.254 12.255 1.00 97.88 94 THR A N 1
ATOM 695 C CA . THR A 1 94 ? -5.030 -9.554 13.694 1.00 97.88 94 THR A CA 1
ATOM 696 C C . THR A 1 94 ? -5.357 -8.345 14.568 1.00 97.88 94 THR A C 1
ATOM 698 O O . THR A 1 94 ? -6.059 -8.489 15.568 1.00 97.88 94 THR A O 1
ATOM 701 N N . GLY A 1 95 ? -4.912 -7.149 14.173 1.00 96.88 95 GLY A N 1
ATOM 702 C CA . GLY A 1 95 ? -5.222 -5.901 14.857 1.00 96.88 95 GLY A CA 1
ATOM 703 C C . GLY A 1 95 ? -6.720 -5.633 14.831 1.00 96.88 95 GLY A C 1
ATOM 704 O O . GLY A 1 95 ? -7.334 -5.490 15.886 1.00 96.88 95 GLY A O 1
ATOM 705 N N . LEU A 1 96 ? -7.332 -5.652 13.642 1.00 96.75 96 LEU A N 1
ATOM 706 C CA . LEU A 1 96 ? -8.770 -5.423 13.494 1.00 96.75 96 LEU A CA 1
ATOM 707 C C . LEU A 1 96 ? -9.591 -6.504 14.198 1.00 96.75 96 LEU A C 1
ATOM 709 O O . LEU A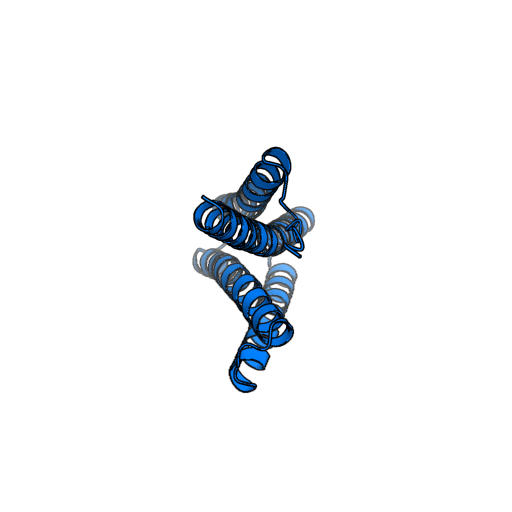 1 96 ? -10.636 -6.199 14.771 1.00 96.75 96 LEU A O 1
ATOM 713 N N . TRP A 1 97 ? -9.128 -7.756 14.199 1.00 96.69 97 TRP A N 1
ATOM 714 C CA . TRP A 1 97 ? -9.784 -8.835 14.932 1.00 96.69 97 TRP A CA 1
ATOM 715 C C . TRP A 1 97 ? -9.874 -8.515 16.428 1.00 96.69 97 TRP A C 1
ATOM 717 O O . TRP A 1 97 ? -10.968 -8.569 16.991 1.00 96.69 97 TRP A O 1
ATOM 727 N N . ASN A 1 98 ? -8.764 -8.079 17.030 1.00 94.62 98 ASN A N 1
ATOM 728 C CA . ASN A 1 98 ? -8.679 -7.772 18.459 1.00 94.62 98 ASN A CA 1
ATOM 729 C C . ASN A 1 98 ? -9.178 -6.374 18.851 1.00 94.62 98 ASN A C 1
ATOM 731 O O . ASN A 1 98 ? -9.424 -6.137 20.031 1.00 94.62 98 ASN A O 1
ATOM 735 N N . ALA A 1 99 ? -9.345 -5.451 17.905 1.00 93.88 99 ALA A N 1
ATOM 736 C CA . ALA A 1 99 ? -9.825 -4.108 18.205 1.00 93.88 99 ALA A CA 1
ATOM 737 C C . ALA A 1 99 ? -11.275 -4.116 18.708 1.00 93.88 99 ALA A C 1
ATOM 739 O O . ALA A 1 99 ? -12.148 -4.788 18.141 1.00 93.88 99 ALA A O 1
ATOM 740 N N . THR A 1 100 ? -11.551 -3.292 19.718 1.00 93.19 100 THR A N 1
ATOM 741 C CA . THR A 1 100 ? -12.897 -3.004 20.236 1.00 93.19 100 THR A CA 1
ATOM 742 C C . THR A 1 100 ? -13.620 -1.993 19.341 1.00 93.19 100 THR A C 1
ATOM 744 O O . THR A 1 100 ? -14.020 -0.922 19.780 1.00 93.19 100 THR A O 1
ATOM 747 N N . LEU A 1 101 ? -13.745 -2.338 18.060 1.00 94.00 101 LEU A N 1
ATOM 748 C CA . LEU 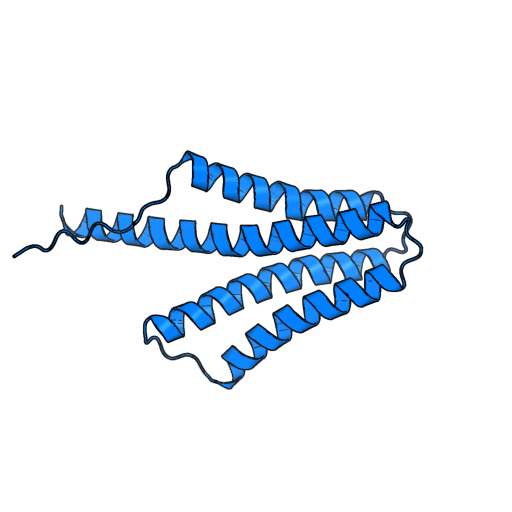A 1 101 ? -14.465 -1.584 17.035 1.00 94.00 101 LEU A CA 1
ATOM 749 C C . LEU A 1 101 ? -15.744 -2.314 16.624 1.00 94.00 101 LEU A C 1
ATOM 751 O O . LEU A 1 101 ? -15.815 -3.548 16.686 1.00 94.00 101 LEU A O 1
ATOM 755 N N . LEU A 1 102 ? -16.711 -1.570 16.093 1.00 94.88 102 LEU A N 1
ATOM 756 C CA . LEU A 1 102 ? -17.853 -2.154 15.400 1.00 94.88 102 LEU A CA 1
ATOM 757 C C . LEU A 1 102 ? -17.388 -2.911 14.149 1.00 94.88 102 LEU A C 1
ATOM 759 O O . LEU A 1 102 ? -16.394 -2.570 13.504 1.00 94.88 102 LEU A O 1
ATOM 763 N N . LEU A 1 103 ? -18.143 -3.939 13.755 1.00 95.12 103 LEU A N 1
ATOM 764 C CA . LEU A 1 103 ? -17.812 -4.740 12.574 1.00 95.12 103 LEU A CA 1
ATOM 765 C C . LEU A 1 103 ? -17.764 -3.895 11.286 1.00 95.12 103 LEU A C 1
ATOM 767 O O . LEU A 1 103 ? -16.926 -4.139 10.419 1.00 95.12 103 LEU A O 1
ATOM 771 N N . SER A 1 104 ? -18.624 -2.878 11.181 1.00 95.69 104 SER A N 1
ATOM 772 C CA . SER A 1 104 ? -18.630 -1.918 10.071 1.00 95.69 104 SER A CA 1
ATOM 773 C C . SER A 1 104 ? -17.342 -1.095 10.003 1.00 95.69 104 SER A C 1
ATOM 775 O O . SER A 1 104 ? -16.805 -0.898 8.916 1.00 95.69 104 SER A O 1
ATOM 777 N N . GLU A 1 105 ? -16.806 -0.667 11.146 1.00 95.31 105 GLU A N 1
ATOM 778 C CA . GLU A 1 105 ? -15.546 0.078 11.224 1.00 95.31 105 GLU A CA 1
ATOM 779 C C . GLU A 1 105 ? -14.360 -0.816 10.858 1.00 95.31 105 GLU A C 1
ATOM 781 O O . GLU A 1 105 ? -13.492 -0.415 10.083 1.00 95.31 105 GLU A O 1
ATOM 786 N N . LYS A 1 106 ? -14.353 -2.071 11.328 1.00 97.00 106 LYS A N 1
ATOM 787 C CA . LYS A 1 106 ? -13.347 -3.066 10.921 1.00 97.00 106 LYS A CA 1
ATOM 788 C C . LYS A 1 106 ? -13.358 -3.273 9.406 1.00 97.00 106 LYS A C 1
ATOM 790 O O . LYS A 1 106 ? -12.307 -3.233 8.766 1.00 97.00 106 LYS A O 1
ATOM 795 N N . GLY A 1 107 ? -14.547 -3.440 8.824 1.00 97.06 107 GLY A N 1
ATOM 796 C CA . GLY A 1 107 ? -14.726 -3.550 7.377 1.00 97.06 107 GLY A CA 1
ATOM 797 C C . GLY A 1 107 ? -14.244 -2.304 6.630 1.00 97.06 107 GLY A C 1
ATOM 798 O O . GLY A 1 107 ? -13.559 -2.423 5.615 1.00 97.06 107 GLY A O 1
ATOM 799 N N . TYR A 1 108 ? -14.529 -1.114 7.161 1.00 97.44 108 TYR A N 1
ATOM 800 C CA . TYR A 1 108 ? -14.066 0.154 6.603 1.00 97.44 108 TYR A CA 1
ATOM 801 C C . TYR A 1 108 ? -12.534 0.229 6.521 1.00 97.44 108 TYR A C 1
ATOM 803 O O . TYR A 1 108 ? -11.993 0.534 5.453 1.00 97.44 108 TYR A O 1
ATOM 811 N N . TYR A 1 109 ? -11.819 -0.107 7.600 1.00 98.06 109 TYR A N 1
ATOM 812 C CA . TYR A 1 109 ? -10.350 -0.131 7.598 1.00 98.06 109 TYR A CA 1
ATOM 813 C C . TYR A 1 109 ? -9.783 -1.177 6.639 1.00 98.06 109 TYR A C 1
ATOM 815 O O . TYR A 1 109 ? -8.858 -0.879 5.886 1.00 98.06 109 TYR A O 1
ATOM 823 N N . ALA A 1 110 ? -10.351 -2.385 6.617 1.00 98.19 110 ALA A N 1
ATOM 824 C CA . ALA A 1 110 ? -9.900 -3.438 5.711 1.00 98.19 110 ALA A CA 1
ATOM 825 C C . ALA A 1 110 ? -10.049 -3.023 4.236 1.00 98.19 110 ALA A C 1
ATOM 827 O O . ALA A 1 110 ? -9.101 -3.130 3.454 1.00 98.19 110 ALA A O 1
ATOM 828 N N . MET A 1 111 ? -11.216 -2.492 3.860 1.00 98.12 111 MET A N 1
ATOM 829 C CA . MET A 1 111 ? -11.499 -2.100 2.478 1.00 98.12 111 MET A CA 1
ATOM 830 C C . MET A 1 111 ? -10.691 -0.882 2.033 1.00 98.12 111 MET A C 1
ATOM 832 O O . MET A 1 111 ? -10.146 -0.886 0.929 1.00 98.12 111 MET A O 1
ATOM 836 N N . SER A 1 112 ? -10.572 0.141 2.883 1.00 98.38 112 SER A N 1
ATOM 837 C CA . SER A 1 112 ? -9.762 1.329 2.578 1.00 98.38 112 SER A CA 1
ATOM 838 C C . SER A 1 112 ? -8.275 0.987 2.439 1.00 98.38 112 SER A C 1
ATOM 840 O O . SER A 1 112 ? -7.626 1.466 1.508 1.00 98.38 112 SER A O 1
ATOM 842 N N . PHE A 1 113 ? -7.757 0.079 3.271 1.00 98.62 113 PHE A N 1
ATOM 843 C CA . PHE A 1 113 ? -6.388 -0.424 3.166 1.00 98.62 113 PHE A CA 1
ATOM 844 C C . PHE A 1 113 ? -6.141 -1.169 1.850 1.00 98.62 113 PHE A C 1
ATOM 846 O O . PHE A 1 113 ? -5.202 -0.842 1.124 1.00 98.62 113 PHE A O 1
ATOM 853 N N . VAL A 1 114 ? -6.999 -2.134 1.495 1.00 98.19 114 VAL A N 1
ATOM 854 C CA . VAL A 1 114 ? -6.871 -2.891 0.236 1.00 98.19 114 VAL A CA 1
ATOM 855 C C . VAL A 1 114 ? -6.980 -1.966 -0.977 1.00 98.19 114 VAL A C 1
ATOM 857 O O . VAL A 1 114 ? -6.171 -2.075 -1.902 1.00 98.19 114 VAL A O 1
ATOM 860 N N . LEU A 1 115 ? -7.926 -1.020 -0.956 1.00 98.56 115 LEU A N 1
ATOM 861 C CA . LEU A 1 115 ? -8.066 -0.007 -2.001 1.00 98.56 115 LEU A CA 1
ATOM 862 C C . LEU A 1 115 ? -6.782 0.817 -2.145 1.00 98.56 115 LEU A C 1
ATOM 864 O O . LEU A 1 115 ? -6.319 1.027 -3.269 1.00 98.56 115 LEU A O 1
ATOM 868 N N . ALA A 1 116 ? -6.182 1.244 -1.031 1.00 98.62 116 ALA A N 1
ATOM 869 C CA . ALA A 1 116 ? -4.936 2.000 -1.035 1.00 98.62 116 ALA A CA 1
ATOM 870 C C . ALA A 1 116 ? -3.777 1.180 -1.627 1.00 98.62 116 ALA A C 1
ATOM 872 O O . ALA A 1 116 ? -3.075 1.678 -2.508 1.00 98.62 116 ALA A O 1
ATOM 873 N N . LEU A 1 117 ? -3.611 -0.086 -1.222 1.00 98.44 117 LEU A N 1
ATOM 874 C CA . LEU A 1 117 ? -2.549 -0.957 -1.745 1.00 98.44 117 LEU A CA 1
ATOM 875 C C . LEU A 1 117 ? -2.683 -1.196 -3.250 1.00 98.44 117 LEU A C 1
ATOM 877 O O . LEU A 1 117 ? -1.722 -1.017 -4.003 1.00 98.44 117 LEU A O 1
ATOM 881 N N . TYR A 1 118 ? -3.881 -1.572 -3.696 1.00 97.81 118 TYR A N 1
ATOM 882 C CA . TYR A 1 118 ? -4.149 -1.828 -5.107 1.00 97.81 118 TYR A CA 1
ATOM 883 C C . TYR A 1 118 ? -3.932 -0.568 -5.956 1.00 97.81 118 TYR A C 1
ATOM 885 O O . TYR A 1 118 ? -3.280 -0.604 -7.008 1.00 97.81 118 TYR A O 1
ATOM 893 N N . SER A 1 119 ? -4.432 0.570 -5.475 1.00 98.06 119 SER A N 1
ATOM 894 C CA . SER A 1 119 ? -4.299 1.845 -6.178 1.00 98.06 119 SER A CA 1
ATOM 895 C C . SER A 1 119 ? -2.847 2.314 -6.221 1.00 98.06 119 SER A C 1
ATOM 897 O O . SER A 1 119 ? -2.408 2.781 -7.265 1.00 98.06 119 SER A O 1
ATOM 899 N N . ALA A 1 120 ? -2.060 2.123 -5.157 1.00 98.12 120 ALA A N 1
ATOM 900 C CA . ALA A 1 120 ? -0.640 2.481 -5.137 1.00 98.12 120 ALA A CA 1
ATOM 901 C C . ALA A 1 120 ? 0.172 1.697 -6.177 1.00 98.12 120 ALA A C 1
ATOM 903 O O . ALA A 1 120 ? 0.967 2.277 -6.920 1.00 98.12 120 ALA A O 1
ATOM 904 N N . VAL A 1 121 ? -0.074 0.388 -6.284 1.00 97.69 121 VAL A N 1
ATOM 905 C CA . VAL A 1 121 ? 0.530 -0.467 -7.318 1.00 97.69 121 VAL A CA 1
ATOM 906 C C . VAL A 1 121 ? 0.151 0.015 -8.721 1.00 97.69 121 VAL A C 1
ATOM 908 O O . VAL A 1 121 ? 0.989 0.031 -9.624 1.00 97.69 121 VAL A O 1
ATOM 911 N N . THR A 1 122 ? -1.101 0.427 -8.908 1.00 96.56 122 THR A N 1
ATOM 912 C CA . THR A 1 122 ? -1.615 0.894 -10.201 1.00 96.56 122 THR A CA 1
ATOM 913 C C . THR A 1 122 ? -1.061 2.269 -10.583 1.00 96.56 122 THR A C 1
ATOM 915 O O . THR A 1 122 ? -0.606 2.454 -11.709 1.00 96.56 122 THR A O 1
ATOM 918 N N . VAL A 1 123 ? -1.012 3.212 -9.640 1.00 96.62 123 VAL A N 1
ATOM 919 C CA . VAL A 1 123 ? -0.394 4.532 -9.825 1.00 96.62 123 VAL A CA 1
ATOM 920 C C . VAL A 1 123 ? 1.071 4.383 -10.226 1.00 96.62 123 VAL A C 1
ATOM 922 O O . VAL A 1 123 ? 1.513 5.024 -11.176 1.00 96.62 123 VAL A O 1
ATOM 925 N N . GLN A 1 124 ? 1.815 3.487 -9.573 1.00 95.06 124 GLN A N 1
ATOM 926 C CA . GLN A 1 124 ? 3.218 3.256 -9.919 1.00 95.06 124 GLN A CA 1
ATOM 927 C C . GLN A 1 124 ? 3.402 2.680 -11.325 1.00 95.06 124 GLN A C 1
ATOM 929 O O . GLN A 1 124 ? 4.325 3.086 -12.032 1.00 95.06 124 GLN A O 1
ATOM 934 N N . LYS A 1 125 ? 2.512 1.777 -11.758 1.00 92.81 125 LYS A N 1
ATOM 935 C CA . LYS A 1 125 ? 2.488 1.298 -13.150 1.00 92.81 125 LYS A CA 1
ATOM 936 C C . LYS A 1 125 ? 2.258 2.459 -14.120 1.00 92.81 125 LYS A C 1
ATOM 938 O O . LYS A 1 125 ? 3.072 2.652 -15.015 1.00 92.81 125 LYS A O 1
ATOM 943 N N . ASN A 1 126 ? 1.244 3.289 -13.872 1.00 94.06 126 ASN A N 1
ATOM 944 C CA . ASN A 1 126 ? 0.916 4.441 -14.717 1.00 94.06 126 ASN A CA 1
ATOM 945 C C . ASN A 1 126 ? 2.077 5.446 -14.825 1.00 94.06 126 ASN A C 1
ATOM 947 O O . ASN A 1 126 ? 2.428 5.873 -15.922 1.00 94.06 126 ASN A O 1
ATOM 951 N N . VAL A 1 127 ? 2.708 5.807 -13.701 1.00 92.56 127 VAL A N 1
ATOM 952 C CA . VAL A 1 127 ? 3.853 6.736 -13.679 1.00 92.56 127 VAL A CA 1
ATOM 953 C C . VAL A 1 127 ? 5.029 6.183 -14.485 1.00 92.56 127 VAL A C 1
ATOM 955 O O . VAL A 1 127 ? 5.651 6.915 -15.258 1.00 92.56 127 VAL A O 1
ATOM 958 N N . ARG A 1 128 ? 5.326 4.889 -14.330 1.00 90.38 128 ARG A N 1
ATOM 959 C CA . ARG A 1 128 ? 6.376 4.206 -15.093 1.00 90.38 128 ARG A CA 1
ATOM 960 C C . ARG A 1 128 ? 6.058 4.217 -16.589 1.00 90.38 128 ARG A C 1
ATOM 962 O O . ARG A 1 128 ? 6.907 4.625 -17.377 1.00 90.38 128 ARG A O 1
ATOM 969 N N . ASP A 1 129 ? 4.859 3.786 -16.969 1.00 89.94 129 ASP A N 1
ATOM 970 C CA . ASP A 1 129 ? 4.477 3.588 -18.372 1.00 89.94 129 ASP A CA 1
ATOM 971 C C . ASP A 1 129 ? 4.436 4.916 -19.131 1.00 89.94 129 ASP A C 1
ATOM 973 O O . ASP A 1 129 ? 4.994 5.024 -20.223 1.00 89.94 129 ASP A O 1
ATOM 977 N N . ASN A 1 130 ? 3.923 5.974 -18.497 1.00 89.00 130 ASN A N 1
ATOM 978 C CA . ASN A 1 130 ? 3.958 7.326 -19.053 1.00 89.00 130 ASN A CA 1
ATOM 979 C C . ASN A 1 130 ? 5.390 7.815 -19.315 1.00 89.00 130 ASN A C 1
ATOM 981 O O . ASN A 1 130 ? 5.641 8.471 -20.327 1.00 89.00 130 ASN A O 1
ATOM 985 N N . LYS A 1 131 ? 6.339 7.475 -18.432 1.00 88.44 131 LYS A N 1
ATOM 986 C CA . LYS A 1 131 ? 7.754 7.827 -18.604 1.00 88.44 131 LYS A CA 1
ATOM 987 C C . LYS A 1 131 ? 8.405 7.066 -19.764 1.00 88.44 131 LYS A C 1
ATOM 989 O O . LYS A 1 131 ? 9.213 7.643 -20.486 1.00 88.44 131 LYS A O 1
ATOM 994 N N . LEU A 1 132 ? 8.069 5.789 -19.962 1.00 86.06 132 LEU A N 1
ATOM 995 C CA . LEU A 1 132 ? 8.538 5.025 -21.127 1.00 86.06 132 LEU A CA 1
ATOM 996 C C . LEU A 1 132 ? 8.027 5.648 -22.429 1.00 86.06 132 LEU A C 1
ATOM 998 O O . LEU A 1 132 ? 8.822 5.912 -23.327 1.00 86.06 132 LEU A O 1
ATOM 1002 N N . VAL A 1 133 ? 6.731 5.969 -22.491 1.00 86.25 133 VAL A N 1
ATOM 1003 C CA . VAL A 1 133 ? 6.121 6.618 -23.661 1.00 86.25 133 VAL A CA 1
ATOM 1004 C C . VAL A 1 133 ? 6.782 7.966 -23.962 1.00 86.25 133 VAL A C 1
ATOM 1006 O O . VAL A 1 133 ? 7.085 8.244 -25.122 1.00 86.25 133 VAL A O 1
ATOM 1009 N N . SER A 1 134 ? 7.039 8.801 -22.947 1.00 85.25 134 SER A N 1
ATOM 1010 C CA . SER A 1 134 ? 7.691 10.098 -23.168 1.00 85.25 134 SER A CA 1
ATOM 1011 C C . SER A 1 134 ? 9.107 9.949 -23.728 1.00 85.25 134 SER A C 1
ATOM 1013 O O . SER A 1 134 ? 9.470 10.675 -24.645 1.00 85.25 134 SER A O 1
ATOM 1015 N N . LEU A 1 135 ? 9.885 8.986 -23.219 1.00 86.25 135 LEU A N 1
ATOM 1016 C CA . LEU A 1 135 ? 11.250 8.730 -23.690 1.00 86.25 135 LEU A CA 1
ATOM 1017 C C . LEU A 1 135 ? 11.282 8.227 -25.138 1.00 86.25 135 LEU A C 1
ATOM 1019 O O . LEU A 1 135 ? 12.149 8.639 -25.903 1.00 86.25 135 LEU A O 1
ATOM 1023 N N . THR A 1 136 ? 10.338 7.365 -25.527 1.00 84.25 136 THR A N 1
ATOM 1024 C CA . THR A 1 136 ? 10.241 6.878 -26.909 1.00 84.25 136 THR A CA 1
ATOM 1025 C C . THR A 1 136 ? 9.905 8.004 -27.883 1.00 84.25 136 THR A C 1
ATOM 1027 O O . THR A 1 136 ? 10.532 8.082 -28.931 1.00 84.25 136 THR A O 1
ATOM 1030 N N . ARG A 1 137 ? 8.986 8.914 -27.527 1.00 82.00 137 ARG A N 1
ATOM 1031 C CA . ARG A 1 137 ? 8.615 10.050 -28.392 1.00 82.00 137 ARG A CA 1
ATOM 1032 C C . ARG A 1 137 ? 9.791 10.990 -28.651 1.00 82.00 137 ARG A C 1
ATOM 1034 O O . ARG A 1 137 ? 10.033 11.340 -29.794 1.00 82.00 137 ARG A O 1
ATOM 1041 N N . THR A 1 138 ? 10.563 11.324 -27.617 1.00 83.12 138 THR A N 1
ATOM 1042 C CA . THR A 1 138 ? 11.764 12.166 -27.763 1.00 83.12 138 THR A CA 1
ATOM 1043 C C . THR A 1 138 ? 12.859 11.506 -28.605 1.00 83.12 138 THR A C 1
ATOM 1045 O O . THR A 1 138 ? 13.657 12.206 -29.205 1.00 83.12 138 THR A O 1
ATOM 1048 N N . ALA A 1 139 ? 12.926 10.173 -28.652 1.00 80.44 139 ALA A N 1
ATOM 1049 C CA . ALA A 1 139 ? 13.899 9.463 -29.485 1.00 80.44 139 ALA A CA 1
ATOM 1050 C C . ALA A 1 139 ? 13.486 9.365 -30.968 1.00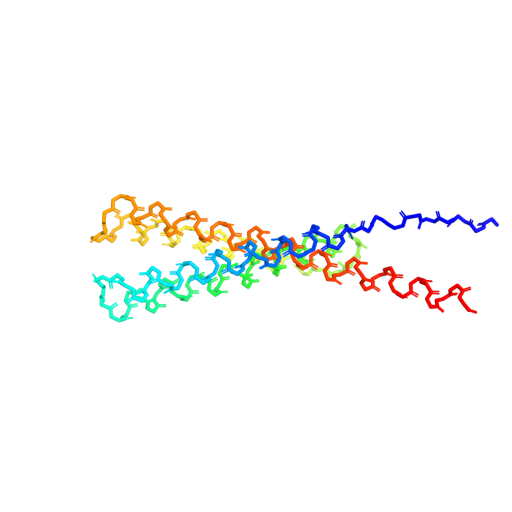 80.44 139 ALA A C 1
ATOM 1052 O O . ALA A 1 139 ? 14.303 8.977 -31.804 1.00 80.44 139 ALA A O 1
ATOM 1053 N N . GLU A 1 140 ? 12.216 9.633 -31.287 1.00 77.69 140 GLU A N 1
ATOM 1054 C CA . GLU A 1 140 ? 11.690 9.626 -32.657 1.00 77.69 140 GLU A CA 1
ATOM 1055 C C . GLU A 1 140 ? 11.743 11.002 -33.341 1.00 77.69 140 GLU A C 1
ATOM 1057 O O . GLU A 1 140 ? 11.702 11.037 -34.575 1.00 77.69 140 GLU A O 1
ATOM 1062 N N . GLU A 1 141 ? 11.829 12.082 -32.557 1.00 67.69 141 GLU A N 1
ATOM 1063 C CA . GLU A 1 141 ? 12.037 13.479 -32.985 1.00 67.69 141 GLU A CA 1
ATOM 1064 C C . GLU A 1 141 ? 13.508 13.760 -33.337 1.00 67.69 141 GLU A C 1
ATOM 1066 O O . GLU A 1 141 ? 13.729 14.455 -34.357 1.00 67.69 141 GLU A O 1
#

Radius of gyration: 18.47 Å; chains: 1; bounding box: 38×27×63 Å